Protein AF-A0A0H5Q1S8-F1 (afdb_monomer_lite)

pLDDT: mean 85.64, std 7.55, range [48.53, 96.88]

Sequence (168 aa):
MIKYKRSPRLIKRVPTEAISIKNPPEKKEISKTSLAQIIITPLIMLSITVAVSIMMKRGIYVLMSIVSTVVSVIGSVSKFIHDKKETREQNREREELYDQYLLDMRKRISAAKSTEEEAYDYNYPTVEKIESMIKNRSSRIYERSAGDDDFLTFSVGYRREPVRITIA

Radius of gyration: 36.47 Å; chains: 1; bounding box: 75×27×101 Å

Foldseek 3Di:
DPDFDADADDAQDQDAAAQEDDDQDDQDDQDPVLVVCLVVLLVVLVVVLVVCVVPPVDVVSNVVSVVVSVVSNVVSVVVVVVSVVVSVVVRVVSVVVSVVVVVVSVVVVVVSQVSNVVSCCVVAPDPVVLVVCVVVVPSCNPNDDPPDPCVVPHDPDDDDDPRSHHYD

Secondary structure (DSSP, 8-state):
-----PPPPP-PPPP---BPPPPPPPPPPPPHHHHHHHHHHHHHHHHHHHHHHHH---HHHHHHHHHHHHHHHHHHHHHHHHHHHHHHHHHHHHHHHHHHHHHHHHHHHHHHHHHHHHHHHHHS--HHHHHHHHHTT-TTTT---TTSTTTT-----------SPPB-

Structure (mmCIF, N/CA/C/O backbone):
data_AF-A0A0H5Q1S8-F1
#
_entry.id   AF-A0A0H5Q1S8-F1
#
loop_
_atom_site.group_PDB
_atom_site.id
_atom_site.type_symbol
_atom_site.label_atom_id
_atom_site.label_alt_id
_atom_site.label_comp_id
_atom_site.label_asym_id
_atom_site.label_entity_id
_atom_site.label_seq_id
_atom_site.pdbx_PDB_ins_code
_atom_site.Cartn_x
_atom_site.Cartn_y
_atom_site.Cartn_z
_atom_site.occupancy
_atom_site.B_iso_or_equiv
_atom_site.auth_seq_id
_atom_site.auth_comp_id
_atom_site.auth_asym_id
_atom_site.auth_atom_id
_atom_site.pdbx_PDB_model_num
ATOM 1 N N . MET A 1 1 ? 40.509 -2.553 -42.218 1.00 48.53 1 MET A N 1
ATOM 2 C CA . MET A 1 1 ? 39.584 -3.523 -41.589 1.00 48.53 1 MET A CA 1
ATOM 3 C C . MET A 1 1 ? 39.216 -2.995 -40.206 1.00 48.53 1 MET A C 1
ATOM 5 O O . MET A 1 1 ? 40.095 -2.893 -39.360 1.00 48.53 1 MET A O 1
ATOM 9 N N . ILE A 1 2 ? 37.975 -2.545 -39.996 1.00 59.19 2 ILE A N 1
ATOM 10 C CA . ILE A 1 2 ? 37.535 -2.039 -38.684 1.00 59.19 2 ILE A CA 1
ATOM 11 C C . ILE A 1 2 ? 37.422 -3.246 -37.744 1.00 59.19 2 ILE A C 1
ATOM 13 O O . ILE A 1 2 ? 36.597 -4.129 -37.960 1.00 59.19 2 ILE A O 1
ATOM 17 N N . LYS A 1 3 ? 38.296 -3.323 -36.737 1.00 72.88 3 LYS A N 1
ATOM 18 C CA . LYS A 1 3 ? 38.343 -4.426 -35.768 1.00 72.88 3 LYS A CA 1
ATOM 19 C C . LYS A 1 3 ? 37.300 -4.149 -34.676 1.00 72.88 3 LYS A C 1
ATOM 21 O O . LYS A 1 3 ? 37.563 -3.383 -33.755 1.00 72.88 3 LYS A O 1
ATOM 26 N N . TYR A 1 4 ? 36.097 -4.706 -34.815 1.00 74.44 4 TYR A N 1
ATOM 27 C CA . TYR A 1 4 ? 35.021 -4.546 -33.829 1.00 74.44 4 TYR A CA 1
ATOM 28 C C . TYR A 1 4 ? 35.139 -5.615 -32.738 1.00 74.44 4 TYR A C 1
ATOM 30 O O . TYR A 1 4 ? 35.145 -6.811 -33.032 1.00 74.44 4 TYR A O 1
ATOM 38 N N . LYS A 1 5 ? 35.246 -5.195 -31.474 1.00 76.12 5 LYS A N 1
ATOM 39 C CA . LYS A 1 5 ? 35.283 -6.095 -30.315 1.00 76.12 5 LYS A CA 1
ATOM 40 C C . LYS A 1 5 ? 33.946 -6.008 -29.589 1.00 76.12 5 LYS A C 1
ATOM 42 O O . LYS A 1 5 ? 33.597 -4.949 -29.075 1.00 76.12 5 LYS A O 1
ATOM 47 N N . ARG A 1 6 ? 33.214 -7.123 -29.547 1.00 74.12 6 ARG A N 1
ATOM 48 C CA . ARG A 1 6 ? 31.947 -7.221 -28.814 1.00 74.12 6 ARG A CA 1
ATOM 49 C C . ARG A 1 6 ? 32.218 -7.227 -27.310 1.00 74.12 6 ARG A C 1
ATOM 51 O O . ARG A 1 6 ? 33.085 -7.970 -26.847 1.00 74.12 6 ARG A O 1
ATOM 58 N N . SER A 1 7 ? 31.493 -6.401 -26.564 1.00 76.38 7 SER A N 1
ATOM 59 C CA . SER A 1 7 ? 31.422 -6.505 -25.105 1.00 76.38 7 SER A CA 1
ATOM 60 C C . SER A 1 7 ? 30.396 -7.573 -24.708 1.00 76.38 7 SER A C 1
ATOM 62 O O . SER A 1 7 ? 29.457 -7.804 -25.472 1.00 76.38 7 SER A O 1
ATOM 64 N N . PRO A 1 8 ? 30.531 -8.210 -23.530 1.00 82.94 8 PRO A N 1
ATOM 65 C CA . PRO A 1 8 ? 29.465 -9.033 -22.969 1.00 82.94 8 PRO A CA 1
ATOM 66 C C . PRO A 1 8 ? 28.140 -8.265 -22.938 1.00 82.94 8 PRO A C 1
ATOM 68 O O . PRO A 1 8 ? 28.118 -7.068 -22.638 1.00 82.94 8 PRO A O 1
ATOM 71 N N . ARG A 1 9 ? 27.049 -8.949 -23.281 1.00 83.25 9 ARG A N 1
ATOM 72 C CA . ARG A 1 9 ? 25.719 -8.346 -23.370 1.00 83.25 9 ARG A CA 1
ATOM 73 C C . ARG A 1 9 ? 25.121 -8.166 -21.974 1.00 83.25 9 ARG A C 1
ATOM 75 O O . ARG A 1 9 ? 25.124 -9.097 -21.174 1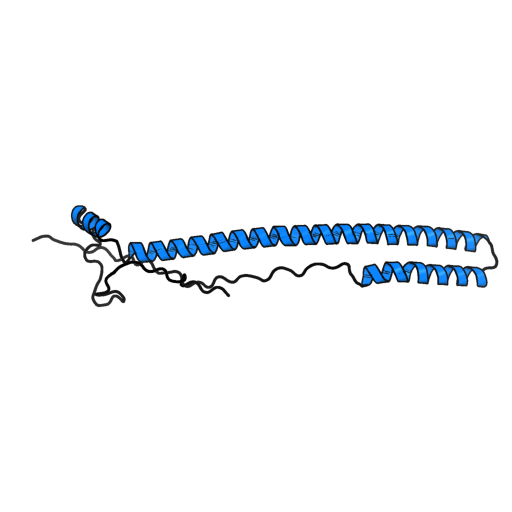.00 83.25 9 ARG A O 1
ATOM 82 N N . LEU A 1 10 ? 24.559 -6.987 -21.716 1.00 86.75 10 LEU A N 1
ATOM 83 C CA . LEU A 1 10 ? 23.685 -6.738 -20.572 1.00 86.75 10 LEU A CA 1
ATOM 84 C C . LEU A 1 10 ? 22.235 -6.797 -21.058 1.00 86.75 10 LEU A C 1
ATOM 86 O O . LEU A 1 10 ? 21.881 -6.098 -22.000 1.00 86.75 10 LEU A O 1
ATOM 90 N N . ILE A 1 11 ? 21.400 -7.622 -20.429 1.00 85.12 11 ILE A N 1
ATOM 91 C CA . ILE A 1 11 ? 19.964 -7.701 -20.730 1.00 85.12 11 ILE A CA 1
ATOM 92 C C . ILE A 1 11 ? 19.208 -7.224 -19.500 1.00 85.12 11 ILE A C 1
ATOM 94 O O . ILE A 1 11 ? 19.317 -7.834 -18.434 1.00 85.12 11 ILE A O 1
ATOM 98 N N . LYS A 1 12 ? 18.426 -6.150 -19.644 1.00 87.62 12 LYS A N 1
ATOM 99 C CA . LYS A 1 12 ? 17.503 -5.727 -18.587 1.00 87.62 12 LYS A CA 1
ATOM 100 C C . LYS A 1 12 ? 16.228 -6.552 -18.693 1.00 87.62 12 LYS A C 1
ATOM 102 O O . LYS A 1 12 ? 15.554 -6.521 -19.718 1.00 87.62 12 LYS A O 1
ATOM 107 N N 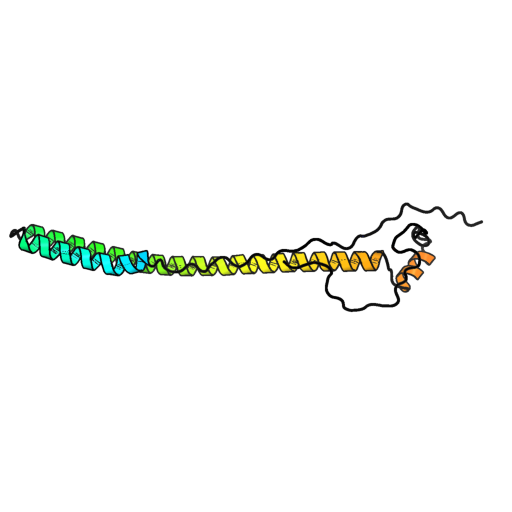. ARG A 1 13 ? 15.919 -7.326 -17.654 1.00 86.38 13 ARG A N 1
ATOM 108 C CA . ARG A 1 13 ? 14.703 -8.146 -17.606 1.00 86.38 13 ARG A CA 1
ATOM 109 C C . ARG A 1 13 ? 13.548 -7.332 -17.039 1.00 86.38 13 ARG A C 1
ATOM 111 O O . ARG A 1 13 ? 13.740 -6.560 -16.104 1.00 86.38 13 ARG A O 1
ATOM 118 N N . VAL A 1 14 ? 12.361 -7.533 -17.603 1.00 86.38 14 VAL A N 1
ATOM 119 C CA . VAL A 1 14 ? 11.126 -6.955 -17.068 1.00 86.38 14 VAL A CA 1
ATOM 120 C C . VAL A 1 14 ? 10.799 -7.650 -15.741 1.00 86.38 14 VAL A C 1
ATOM 122 O O . VAL A 1 14 ? 10.814 -8.884 -15.701 1.00 86.38 14 VAL A O 1
ATOM 125 N N . PRO A 1 15 ? 10.526 -6.903 -14.658 1.00 81.50 15 PRO A N 1
ATOM 126 C CA . PRO A 1 15 ? 10.132 -7.498 -13.387 1.00 81.50 15 PRO A CA 1
ATOM 127 C C . PRO A 1 15 ? 8.778 -8.214 -13.518 1.00 81.50 15 PRO A C 1
ATOM 129 O O . PRO A 1 15 ? 7.804 -7.638 -13.993 1.00 81.50 15 PRO A O 1
ATOM 132 N N . THR A 1 16 ? 8.714 -9.471 -13.076 1.00 80.00 16 THR A N 1
ATOM 133 C CA . THR A 1 16 ? 7.497 -10.314 -13.072 1.00 80.00 16 THR A CA 1
ATOM 134 C C . THR A 1 16 ? 6.956 -10.577 -11.666 1.00 80.00 16 THR 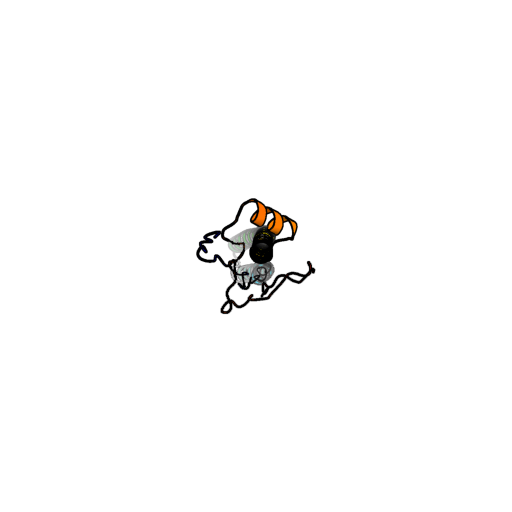A C 1
ATOM 136 O O . THR A 1 16 ? 6.128 -11.464 -11.474 1.00 80.00 16 THR A O 1
ATOM 139 N N . GLU A 1 17 ? 7.446 -9.853 -10.662 1.00 78.88 17 GLU A N 1
ATOM 140 C CA . GLU A 1 17 ? 7.014 -10.034 -9.276 1.00 78.88 17 GLU A CA 1
ATOM 141 C C . GLU A 1 17 ? 5.537 -9.667 -9.105 1.00 78.88 17 GLU A C 1
ATOM 143 O O . GLU A 1 17 ? 5.079 -8.637 -9.598 1.00 78.88 17 GLU A O 1
ATOM 148 N N . ALA A 1 18 ? 4.792 -10.508 -8.386 1.00 84.62 18 ALA A N 1
ATOM 149 C CA . ALA A 1 18 ? 3.415 -10.214 -8.017 1.00 84.62 18 ALA A CA 1
ATOM 150 C C . ALA A 1 18 ? 3.390 -9.268 -6.810 1.00 84.62 18 ALA A C 1
ATOM 152 O O . ALA A 1 18 ? 4.036 -9.515 -5.788 1.00 84.62 18 ALA A O 1
ATOM 153 N N . ILE A 1 19 ? 2.622 -8.187 -6.916 1.00 85.56 19 ILE A N 1
ATOM 154 C CA . ILE A 1 19 ? 2.436 -7.221 -5.837 1.00 85.56 19 ILE A CA 1
ATOM 155 C C . ILE A 1 19 ? 1.094 -7.523 -5.173 1.00 85.56 19 ILE A C 1
ATOM 157 O O . ILE A 1 19 ? 0.046 -7.230 -5.743 1.00 85.56 19 ILE A O 1
ATOM 161 N N . SER A 1 20 ? 1.124 -8.099 -3.967 1.00 88.25 20 SER A N 1
ATOM 162 C CA . SER A 1 20 ? -0.109 -8.391 -3.234 1.00 88.25 20 SER A CA 1
ATOM 163 C C . SER A 1 20 ? -0.565 -7.224 -2.360 1.00 88.25 20 SER A C 1
ATOM 165 O O . SER A 1 20 ? 0.235 -6.653 -1.606 1.00 88.25 20 SER A O 1
ATOM 167 N N . ILE A 1 21 ? -1.850 -6.878 -2.462 1.00 91.12 21 ILE A N 1
ATOM 168 C CA . ILE A 1 21 ? -2.481 -5.821 -1.666 1.00 91.12 21 ILE A CA 1
ATOM 169 C C . ILE A 1 21 ? -3.278 -6.472 -0.542 1.00 91.12 21 ILE A C 1
ATOM 171 O O . ILE A 1 21 ? -4.247 -7.191 -0.762 1.00 91.12 21 ILE A O 1
ATOM 175 N N . LYS A 1 22 ? -2.878 -6.193 0.698 1.00 90.12 22 LYS A N 1
ATOM 176 C CA . LYS A 1 22 ? -3.584 -6.702 1.870 1.00 90.12 22 LYS A CA 1
ATOM 177 C C . LYS A 1 22 ? -4.910 -5.970 2.046 1.00 90.12 22 LYS A C 1
ATOM 179 O O . LYS A 1 22 ? -4.990 -4.747 1.895 1.00 90.12 22 LYS A O 1
ATOM 184 N N . ASN A 1 23 ? -5.927 -6.728 2.443 1.00 89.62 23 ASN A N 1
ATOM 185 C CA . ASN A 1 23 ? -7.195 -6.162 2.876 1.00 89.62 23 ASN A CA 1
ATOM 186 C C . ASN A 1 23 ? -6.994 -5.256 4.099 1.00 89.62 23 ASN A C 1
ATOM 188 O O . ASN A 1 23 ? -6.099 -5.515 4.915 1.00 89.62 23 ASN A O 1
ATOM 192 N N . PRO A 1 24 ? -7.813 -4.200 4.234 1.00 89.19 24 PRO A N 1
ATOM 193 C CA . PRO A 1 24 ? -7.764 -3.349 5.407 1.00 89.19 24 PRO A CA 1
ATOM 194 C C . PRO A 1 24 ? -8.080 -4.161 6.670 1.00 89.19 24 PRO A C 1
ATOM 196 O O . PRO A 1 24 ? -8.847 -5.127 6.604 1.00 89.19 24 PRO A O 1
ATOM 199 N N . PRO A 1 25 ? -7.531 -3.768 7.832 1.00 87.12 25 PRO A N 1
ATOM 200 C CA . PRO A 1 25 ? -7.918 -4.375 9.096 1.00 87.12 25 PRO A CA 1
ATOM 201 C C . PRO A 1 25 ? -9.413 -4.153 9.344 1.00 87.12 25 PRO A C 1
ATOM 203 O O . PRO A 1 25 ? -9.972 -3.124 8.946 1.00 87.12 25 PRO A O 1
ATOM 206 N N . GLU A 1 26 ? -10.055 -5.090 10.037 1.00 88.31 26 GLU A N 1
ATOM 207 C CA . GLU A 1 26 ? -11.464 -4.951 10.395 1.00 88.31 26 GLU A CA 1
ATOM 208 C C . GLU A 1 26 ? -11.699 -3.719 11.276 1.00 88.31 26 GLU A C 1
ATOM 210 O O . GLU A 1 26 ? -10.878 -3.339 12.118 1.00 88.31 26 GLU A O 1
ATOM 215 N N . LYS A 1 27 ? -12.853 -3.079 11.077 1.00 88.12 27 LYS A N 1
ATOM 216 C CA . LYS A 1 27 ? -13.266 -1.948 11.899 1.00 88.12 27 LYS A CA 1
ATOM 217 C C . LYS A 1 27 ? -13.557 -2.439 13.309 1.00 88.12 27 LYS A C 1
ATOM 219 O O . LYS A 1 27 ? -14.356 -3.351 13.501 1.00 88.12 27 LYS A O 1
ATOM 224 N N . LYS A 1 28 ? -12.949 -1.797 14.304 1.00 85.38 28 LYS A N 1
ATOM 225 C CA . LYS A 1 28 ? -13.236 -2.122 15.695 1.00 85.38 28 LYS A CA 1
ATOM 226 C C . LYS A 1 28 ? -14.607 -1.563 16.045 1.00 85.38 28 LYS A C 1
ATOM 228 O O . LYS A 1 28 ? -14.856 -0.365 15.891 1.00 85.38 28 LYS A O 1
ATOM 233 N N . GLU A 1 29 ? -15.487 -2.431 16.515 1.00 84.50 29 GLU A N 1
ATOM 234 C CA . GLU A 1 29 ? -16.775 -2.035 17.066 1.00 84.50 29 GLU A CA 1
ATOM 235 C C . GLU A 1 29 ? -16.734 -2.071 18.590 1.00 84.50 29 GLU A C 1
ATOM 237 O O . GLU A 1 29 ? -15.950 -2.805 19.200 1.00 84.50 29 GLU A O 1
ATOM 242 N N . ILE A 1 30 ? -17.594 -1.268 19.216 1.00 77.75 30 ILE A N 1
ATOM 243 C CA . ILE A 1 30 ? -17.776 -1.325 20.665 1.00 77.75 30 ILE A CA 1
ATOM 244 C C . ILE A 1 30 ? -18.250 -2.737 21.002 1.00 77.75 30 ILE A C 1
ATOM 246 O O . ILE A 1 30 ? -19.219 -3.231 20.422 1.00 77.75 30 ILE A O 1
ATOM 250 N N . SER A 1 31 ? -17.557 -3.396 21.932 1.00 76.75 31 SER A N 1
ATOM 251 C CA . SER A 1 31 ? -17.869 -4.785 22.249 1.00 76.75 31 SER A CA 1
ATOM 252 C C . SER A 1 31 ? -19.319 -4.913 22.731 1.00 76.75 31 SER A C 1
ATOM 254 O O . SER A 1 31 ? -19.791 -4.148 23.580 1.00 76.75 31 SER A O 1
ATOM 256 N N . LYS A 1 32 ? -20.028 -5.926 22.216 1.00 70.75 32 LYS A N 1
ATOM 257 C CA . LYS A 1 32 ? -21.368 -6.294 22.705 1.00 70.75 32 LYS A CA 1
ATOM 258 C C . LYS A 1 32 ? -21.344 -6.559 24.215 1.00 70.75 32 LYS A C 1
ATOM 260 O O . LYS A 1 32 ? -22.318 -6.272 24.899 1.00 70.75 32 LYS A O 1
ATOM 265 N N . THR A 1 33 ? -20.206 -7.019 24.734 1.00 67.62 33 THR A N 1
ATOM 266 C CA . THR A 1 33 ? -19.937 -7.200 26.162 1.00 67.62 33 THR A CA 1
ATOM 267 C C . THR A 1 33 ? -19.938 -5.881 26.940 1.00 67.62 33 THR A C 1
ATOM 269 O O . THR A 1 33 ? -20.563 -5.832 27.992 1.00 67.62 33 THR A O 1
ATOM 272 N N . SER A 1 34 ? -19.322 -4.799 26.440 1.00 71.75 34 SER A N 1
ATOM 273 C CA . SER A 1 34 ? -19.387 -3.476 27.094 1.00 71.75 34 SER A CA 1
ATOM 274 C C . SER A 1 34 ? -20.808 -2.910 27.080 1.00 71.75 34 SER A C 1
ATOM 276 O O . SER A 1 34 ? -21.254 -2.367 28.087 1.00 71.75 34 SER A O 1
ATOM 278 N N . LEU A 1 35 ? -21.558 -3.092 25.986 1.00 74.25 35 LEU A N 1
ATOM 279 C CA . LEU A 1 35 ? -22.976 -2.704 25.925 1.00 74.25 35 LEU A CA 1
ATOM 280 C C . LEU A 1 35 ? -23.832 -3.502 26.916 1.00 74.25 35 LEU A C 1
ATOM 282 O O . LEU A 1 35 ? -24.630 -2.926 27.654 1.00 74.25 35 LEU A O 1
ATOM 286 N N . ALA A 1 36 ? -23.630 -4.817 26.976 1.00 73.69 36 ALA A N 1
ATOM 287 C CA . ALA A 1 36 ? -24.295 -5.678 27.940 1.00 73.69 36 ALA A CA 1
ATOM 288 C C . ALA A 1 36 ? -23.923 -5.287 29.376 1.00 73.69 36 ALA A C 1
ATOM 290 O O . ALA A 1 36 ? -24.804 -5.208 30.219 1.00 73.69 36 ALA A O 1
ATOM 291 N N . GLN A 1 37 ? -22.660 -4.954 29.658 1.00 72.75 37 GLN A N 1
ATOM 292 C CA . GLN A 1 37 ? -22.208 -4.536 30.986 1.00 72.75 37 GLN A CA 1
ATOM 293 C C . GLN A 1 37 ? -22.919 -3.264 31.469 1.00 72.75 37 GLN A C 1
ATOM 295 O O . GLN A 1 37 ? -23.267 -3.182 32.644 1.00 72.75 37 GLN A O 1
ATOM 300 N N . ILE A 1 38 ? -23.220 -2.317 30.580 1.00 77.06 38 ILE A N 1
ATOM 301 C CA . ILE A 1 38 ? -23.971 -1.095 30.919 1.00 77.06 38 ILE A CA 1
ATOM 302 C C . ILE A 1 38 ? -25.408 -1.401 31.352 1.00 77.06 38 ILE A C 1
ATOM 304 O O . ILE A 1 38 ? -25.940 -0.703 32.208 1.00 77.06 38 ILE A O 1
ATOM 308 N N . ILE A 1 39 ? -26.031 -2.441 30.793 1.00 76.88 39 ILE A N 1
ATOM 309 C CA . ILE A 1 39 ? -27.412 -2.840 31.113 1.00 76.88 39 ILE A CA 1
ATOM 310 C C . ILE A 1 39 ? -27.442 -3.815 32.300 1.00 76.88 39 ILE A C 1
ATOM 312 O O . ILE A 1 39 ? -28.265 -3.691 33.203 1.00 76.88 39 ILE A O 1
ATOM 316 N N . ILE A 1 40 ? -26.517 -4.772 32.324 1.00 78.62 40 ILE A N 1
ATOM 317 C CA . ILE A 1 40 ? -26.421 -5.828 33.334 1.00 78.62 40 ILE A CA 1
ATOM 318 C C . ILE A 1 40 ? -26.007 -5.249 34.690 1.00 78.62 40 ILE A C 1
ATOM 320 O O . ILE A 1 40 ? -26.566 -5.648 35.707 1.00 78.62 40 ILE A O 1
ATOM 324 N N . THR A 1 41 ? -25.074 -4.290 34.731 1.00 80.75 41 THR A N 1
ATOM 325 C CA . THR A 1 41 ? -24.600 -3.680 35.990 1.00 80.75 41 THR A CA 1
ATOM 326 C C . THR A 1 41 ? -25.741 -3.074 36.827 1.00 80.75 41 THR A C 1
ATOM 328 O O . THR A 1 41 ? -25.866 -3.446 37.994 1.00 80.75 41 THR A O 1
ATOM 331 N N . PRO A 1 42 ? -26.619 -2.204 36.287 1.00 79.12 42 PRO A N 1
ATOM 332 C CA . PRO A 1 42 ? -27.759 -1.681 37.041 1.00 79.12 42 PRO A CA 1
ATOM 333 C C . PRO A 1 42 ? -28.805 -2.754 37.389 1.00 79.12 42 PRO A C 1
ATOM 335 O O . PRO A 1 42 ? -29.392 -2.684 38.465 1.00 79.12 42 PRO A O 1
ATOM 338 N N . LEU A 1 43 ? -28.996 -3.781 36.553 1.00 84.56 43 LEU A N 1
ATOM 339 C CA . LEU A 1 43 ? -29.873 -4.927 36.851 1.00 84.56 43 LEU A CA 1
ATOM 340 C C . LEU A 1 43 ? -29.382 -5.750 38.054 1.00 84.56 43 LEU A C 1
ATOM 342 O O . LEU A 1 43 ? -30.162 -6.081 38.952 1.00 84.56 43 LEU A O 1
ATOM 346 N N . ILE A 1 44 ? -28.081 -6.046 38.101 1.00 83.50 44 ILE A N 1
ATOM 347 C CA . ILE A 1 44 ? -27.446 -6.748 39.222 1.00 83.50 44 ILE A CA 1
ATOM 348 C C . ILE A 1 44 ? -27.545 -5.900 40.492 1.00 83.50 44 ILE A C 1
ATOM 350 O O . ILE A 1 44 ? -27.958 -6.403 41.534 1.00 83.50 44 ILE A O 1
ATOM 354 N N . MET A 1 45 ? -27.230 -4.606 40.407 1.00 80.69 45 MET A N 1
ATOM 355 C CA . MET A 1 45 ? -27.283 -3.703 41.561 1.00 80.69 45 MET A CA 1
ATOM 356 C C . MET A 1 45 ? -28.700 -3.536 42.118 1.00 80.69 45 MET A C 1
ATOM 358 O O . MET A 1 45 ? -28.887 -3.551 43.336 1.00 80.69 45 MET A O 1
ATOM 362 N N . LEU A 1 46 ? -29.714 -3.450 41.251 1.00 82.94 46 LEU A N 1
ATOM 363 C CA . LEU A 1 46 ? -31.116 -3.417 41.667 1.00 82.94 46 LEU A CA 1
ATOM 364 C C . LEU A 1 46 ? -31.496 -4.697 42.426 1.00 82.94 46 LEU A C 1
ATOM 366 O O . LEU A 1 46 ? -32.101 -4.628 43.494 1.00 82.94 46 LEU A O 1
ATOM 370 N N . SER A 1 47 ? -31.067 -5.854 41.918 1.00 84.69 47 SER A N 1
ATOM 371 C CA . SER A 1 47 ? -31.308 -7.159 42.547 1.00 84.69 47 SER A CA 1
ATOM 372 C C . SER A 1 47 ? -30.642 -7.264 43.924 1.00 84.69 47 SER A C 1
ATOM 374 O O . SER A 1 47 ? -31.273 -7.698 44.886 1.00 84.69 47 SER A O 1
ATOM 376 N N . ILE A 1 48 ? -29.390 -6.805 44.043 1.00 81.62 48 ILE A N 1
ATOM 377 C CA . ILE A 1 48 ? -28.645 -6.763 45.312 1.00 81.62 48 ILE A CA 1
ATOM 378 C C . ILE A 1 48 ? -29.340 -5.836 46.313 1.00 81.62 48 ILE A C 1
ATOM 380 O O . ILE A 1 48 ? -29.509 -6.201 47.474 1.00 81.62 48 ILE A O 1
ATOM 384 N N . THR A 1 49 ? -29.783 -4.661 45.869 1.00 80.00 49 THR A N 1
ATOM 385 C CA . THR A 1 49 ? -30.443 -3.677 46.738 1.00 80.00 49 THR A CA 1
ATOM 386 C C . THR A 1 49 ? -31.768 -4.219 47.286 1.00 80.00 49 THR A C 1
ATOM 388 O O . THR A 1 49 ? -32.032 -4.106 48.484 1.00 80.00 49 THR A O 1
ATOM 391 N N . VAL A 1 50 ? -32.575 -4.879 46.445 1.00 83.25 50 VAL A N 1
ATOM 392 C CA . VAL A 1 50 ? -33.827 -5.535 46.866 1.00 83.25 50 VAL A CA 1
ATOM 393 C C . VAL A 1 50 ? -33.549 -6.689 47.833 1.00 83.25 50 VAL A C 1
ATOM 395 O O . VAL A 1 50 ? -34.194 -6.780 48.878 1.00 83.25 50 VAL A O 1
ATOM 398 N N . ALA A 1 51 ? -32.561 -7.539 47.539 1.00 83.38 51 ALA A N 1
ATOM 399 C CA . ALA A 1 51 ? -32.191 -8.653 48.409 1.00 83.38 51 ALA A CA 1
ATOM 400 C C . ALA A 1 51 ? -31.726 -8.172 49.795 1.00 83.38 51 ALA A C 1
ATOM 402 O O . ALA A 1 51 ? -32.211 -8.667 50.812 1.00 83.38 51 ALA A O 1
ATOM 403 N N . VAL A 1 52 ? -30.849 -7.162 49.852 1.00 81.19 52 VAL A N 1
ATOM 404 C CA . VAL A 1 52 ? -30.365 -6.566 51.111 1.00 81.19 52 VAL A CA 1
ATOM 405 C C . VAL A 1 52 ? -31.512 -5.926 51.891 1.00 81.19 52 VAL A C 1
ATOM 407 O O . VAL A 1 52 ? -31.587 -6.101 53.107 1.00 81.19 52 VAL A O 1
ATOM 410 N N . SER A 1 53 ? -32.438 -5.248 51.207 1.00 75.62 53 SER A N 1
ATOM 411 C CA . SER A 1 53 ? -33.602 -4.621 51.839 1.00 75.62 53 SER A CA 1
ATOM 412 C C . SER A 1 53 ? -34.537 -5.633 52.515 1.00 75.62 53 SER A C 1
ATOM 414 O O . SER A 1 53 ? -35.078 -5.333 53.578 1.00 75.62 53 SER A O 1
ATOM 416 N N . ILE A 1 54 ? -34.702 -6.829 51.941 1.00 80.62 54 ILE A N 1
ATOM 417 C CA . ILE A 1 54 ? -35.562 -7.886 52.498 1.00 80.62 54 ILE A CA 1
ATOM 418 C C . ILE A 1 54 ? -34.846 -8.666 53.613 1.00 80.62 54 ILE A C 1
ATOM 420 O O . ILE A 1 54 ? -35.444 -8.945 54.654 1.00 80.62 54 ILE A O 1
ATOM 424 N N . MET A 1 55 ? -33.569 -9.019 53.422 1.00 77.56 55 MET A N 1
ATOM 425 C CA . MET A 1 55 ? -32.824 -9.882 54.353 1.00 77.56 55 MET A CA 1
ATOM 426 C C . MET A 1 55 ? -32.344 -9.140 55.606 1.00 77.56 55 MET A C 1
ATOM 428 O O . MET A 1 55 ? -32.330 -9.704 56.700 1.00 77.56 55 MET A O 1
ATOM 432 N N . MET A 1 56 ? -31.938 -7.875 55.465 1.00 69.38 56 MET A N 1
ATOM 433 C CA . MET A 1 56 ? -31.350 -7.085 56.544 1.00 69.38 56 MET A CA 1
ATOM 434 C C . MET A 1 56 ? -32.266 -5.913 56.913 1.00 69.38 56 MET A C 1
ATOM 436 O O . MET A 1 56 ? -32.183 -4.832 56.343 1.00 69.38 56 MET A O 1
ATOM 440 N N . LYS A 1 57 ? -33.075 -6.072 57.971 1.00 65.81 57 LYS A N 1
ATOM 441 C CA . LYS A 1 57 ? -33.926 -5.003 58.552 1.00 65.81 57 LYS A CA 1
ATOM 442 C C . LYS A 1 57 ? -33.143 -3.858 59.236 1.00 65.81 57 LYS A C 1
ATOM 444 O O . LYS A 1 57 ? -33.715 -3.073 59.987 1.00 65.81 57 LYS A O 1
ATOM 449 N N . ARG A 1 58 ? -31.822 -3.774 59.040 1.00 69.31 58 ARG A N 1
ATOM 450 C CA . ARG A 1 58 ? -30.933 -2.768 59.646 1.00 69.31 58 ARG A CA 1
ATOM 451 C C . ARG A 1 58 ? -30.617 -1.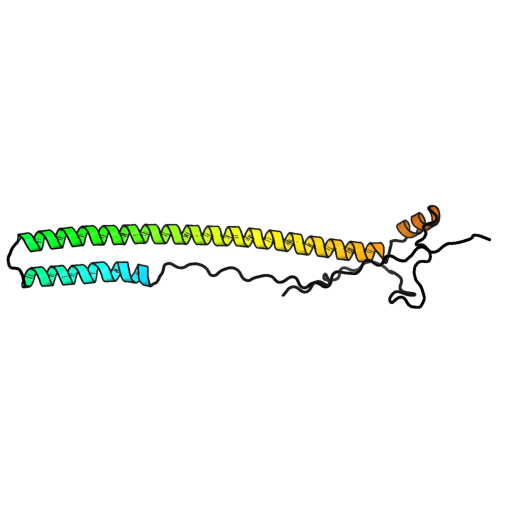676 58.621 1.00 69.31 58 ARG A C 1
ATOM 453 O O . ARG A 1 58 ? -29.927 -1.937 57.640 1.00 69.31 58 ARG A O 1
ATOM 460 N N . GLY A 1 59 ? -31.052 -0.443 58.891 1.00 72.44 59 GLY A N 1
ATOM 461 C CA . GLY A 1 59 ? -30.963 0.685 57.946 1.00 72.44 59 GLY A CA 1
ATOM 462 C C . GLY A 1 59 ? -29.552 1.044 57.453 1.00 72.44 59 GLY A C 1
ATOM 463 O O . GLY A 1 59 ? -29.402 1.536 56.339 1.00 72.44 59 GLY A O 1
ATOM 464 N N . ILE A 1 60 ? -28.504 0.739 58.228 1.00 77.88 60 ILE A N 1
ATOM 465 C CA . ILE A 1 60 ? -27.106 1.016 57.846 1.00 77.88 60 ILE A CA 1
ATOM 466 C C . ILE A 1 60 ? -26.666 0.197 56.617 1.00 77.88 60 ILE A C 1
ATOM 468 O O . ILE A 1 60 ? -25.954 0.714 55.759 1.00 77.88 60 ILE A O 1
ATOM 472 N N . TYR A 1 61 ? -27.112 -1.057 56.488 1.00 79.81 61 TYR A N 1
ATOM 473 C CA . TYR A 1 61 ? -26.734 -1.906 55.349 1.00 79.81 61 TYR A CA 1
ATOM 474 C C . TYR A 1 61 ? -27.426 -1.470 54.054 1.00 79.81 61 TYR A C 1
ATOM 476 O O . TYR A 1 61 ? -26.822 -1.518 52.984 1.00 79.81 61 TYR A O 1
ATOM 484 N N . VAL A 1 62 ? -28.656 -0.962 54.162 1.00 80.50 62 VAL A N 1
ATOM 485 C CA . VAL A 1 62 ? -29.381 -0.369 53.031 1.00 80.50 62 VAL A CA 1
ATOM 486 C C . VAL A 1 62 ? -28.637 0.871 52.519 1.00 80.50 62 VAL A C 1
ATOM 488 O O . VAL A 1 62 ? -28.372 0.972 51.323 1.00 80.50 62 VAL A O 1
ATOM 491 N N . LEU A 1 63 ? -28.184 1.757 53.413 1.00 81.56 63 LEU A N 1
ATOM 492 C CA . LEU A 1 63 ? -27.367 2.925 53.049 1.00 81.56 63 LEU A CA 1
ATOM 493 C C . LEU A 1 63 ? -26.071 2.544 52.311 1.00 81.56 63 LEU A C 1
ATOM 495 O O . LEU A 1 63 ? -25.772 3.117 51.266 1.00 81.56 63 LEU A O 1
ATOM 499 N N . MET A 1 64 ? -25.335 1.541 52.800 1.00 82.44 64 MET A N 1
ATOM 500 C CA . MET A 1 64 ? -24.115 1.044 52.143 1.00 82.44 64 MET A CA 1
ATOM 501 C C . MET A 1 64 ? -24.385 0.488 50.735 1.00 82.44 64 MET A C 1
ATOM 503 O O . MET A 1 64 ? -23.627 0.764 49.803 1.00 82.44 64 MET A O 1
ATOM 507 N N . SER A 1 65 ? -25.485 -0.253 50.555 1.00 79.31 65 SER A N 1
ATOM 508 C CA . SER A 1 65 ? -25.865 -0.803 49.245 1.00 79.31 65 SER A CA 1
ATOM 509 C C . SER A 1 65 ? -26.218 0.284 48.220 1.00 79.31 65 SER A C 1
ATOM 511 O O . SER A 1 65 ? -25.831 0.184 47.053 1.00 79.31 65 SER A O 1
ATOM 513 N N . ILE A 1 66 ? -26.854 1.376 48.663 1.00 81.88 66 ILE A N 1
ATOM 514 C CA . ILE A 1 66 ? -27.159 2.535 47.815 1.00 81.88 66 ILE A CA 1
ATOM 515 C C . ILE A 1 66 ? -25.862 3.215 47.360 1.00 81.88 66 ILE A C 1
ATOM 517 O O . ILE A 1 66 ? -25.688 3.470 46.169 1.00 81.88 66 ILE A O 1
ATOM 521 N N . VAL A 1 67 ? -24.919 3.451 48.278 1.00 86.69 67 VAL A N 1
ATOM 522 C CA . VAL A 1 67 ? -23.627 4.082 47.950 1.00 86.69 67 VAL A CA 1
ATOM 523 C C . VAL A 1 67 ? -22.832 3.240 46.944 1.00 86.69 67 VAL A C 1
ATOM 525 O O . VAL A 1 67 ? -22.335 3.772 45.952 1.00 86.69 67 VAL A O 1
ATOM 528 N N . SER A 1 68 ? -22.759 1.921 47.147 1.00 81.81 68 SER A N 1
ATOM 529 C CA . SER A 1 68 ? -22.075 1.000 46.225 1.00 81.81 68 SER A CA 1
ATOM 530 C C . SER A 1 68 ? -22.703 0.991 44.825 1.00 81.81 68 SER A C 1
ATOM 532 O O . SER A 1 68 ? -21.991 1.004 43.813 1.00 81.81 68 SER A O 1
ATOM 534 N N . THR A 1 69 ? -24.036 1.045 44.760 1.00 82.75 69 THR A N 1
ATOM 535 C CA . THR A 1 69 ? -24.782 1.107 43.499 1.00 82.75 69 THR A CA 1
ATOM 536 C C . THR A 1 69 ? -24.460 2.382 42.724 1.00 82.75 69 THR A C 1
ATOM 538 O O . THR A 1 69 ? -24.153 2.315 41.534 1.00 82.75 69 THR A O 1
ATOM 541 N N . VAL A 1 70 ? -24.452 3.539 43.396 1.00 85.19 70 VAL A N 1
ATOM 542 C CA . VAL A 1 70 ? -24.145 4.834 42.766 1.00 85.19 70 VAL A CA 1
ATOM 543 C C . VAL A 1 70 ? -22.736 4.842 42.169 1.00 85.19 70 VAL A C 1
ATOM 545 O O . VAL A 1 70 ? -22.567 5.208 41.006 1.00 85.19 70 VAL A O 1
ATOM 548 N N . VAL A 1 71 ? -21.730 4.376 42.917 1.00 86.94 71 VAL A N 1
ATOM 549 C CA . VAL A 1 71 ? -20.339 4.308 42.432 1.00 86.94 71 VAL A CA 1
ATOM 550 C C . VAL A 1 71 ? -20.224 3.399 41.206 1.00 86.94 71 VAL A C 1
ATOM 552 O O . VAL A 1 71 ? -19.569 3.754 40.225 1.00 86.94 71 VAL A O 1
ATOM 555 N N . SER A 1 72 ? -20.904 2.252 41.225 1.00 83.50 72 SER A N 1
ATOM 556 C CA . SER A 1 72 ? -20.863 1.281 40.128 1.00 83.50 72 SER A CA 1
ATOM 557 C C . SER A 1 72 ? -21.502 1.817 38.845 1.00 83.50 72 SER A C 1
ATOM 559 O O . SER A 1 72 ? -20.951 1.630 37.758 1.00 83.50 72 SER A O 1
ATOM 561 N N . VAL A 1 73 ? -22.628 2.531 38.954 1.00 83.94 73 VAL A N 1
ATOM 562 C CA . VAL A 1 73 ? -23.286 3.171 37.802 1.00 83.94 73 VAL A CA 1
ATOM 563 C C . VAL A 1 73 ? -22.379 4.239 37.188 1.00 83.94 73 VAL A C 1
ATOM 565 O O . VAL A 1 73 ? -22.177 4.242 35.973 1.00 83.94 73 VAL A O 1
ATOM 568 N N . ILE A 1 74 ? -21.773 5.098 38.013 1.00 87.00 74 ILE A N 1
ATOM 569 C CA . ILE A 1 74 ? -20.852 6.145 37.543 1.00 87.00 74 ILE A CA 1
ATOM 570 C C . ILE A 1 74 ? -19.641 5.525 36.833 1.00 87.00 74 ILE A C 1
ATOM 572 O O . ILE A 1 74 ? -19.283 5.954 35.734 1.00 87.00 74 ILE A O 1
ATOM 576 N N . GLY A 1 75 ? -19.043 4.481 37.416 1.00 85.81 75 GLY A N 1
ATOM 577 C CA . GLY A 1 75 ? -17.932 3.752 36.804 1.00 85.81 75 GLY A CA 1
ATOM 578 C C . GLY A 1 75 ? -18.306 3.141 35.451 1.00 85.81 75 GLY A C 1
ATOM 579 O O . GLY A 1 75 ? -17.551 3.267 34.488 1.00 85.81 75 GLY A O 1
ATOM 580 N N . SER A 1 76 ? -19.500 2.550 35.343 1.00 83.88 76 SER A N 1
ATOM 581 C CA . SER A 1 76 ? -19.988 1.953 34.095 1.00 83.88 76 SER A CA 1
ATOM 582 C C . SER A 1 76 ? -20.205 2.989 32.989 1.00 83.88 76 SER A C 1
ATOM 584 O O . SER A 1 76 ? -19.856 2.737 31.835 1.00 83.88 76 SER A O 1
ATOM 586 N N . VAL A 1 77 ? -20.765 4.156 33.317 1.00 84.69 77 VAL A N 1
ATOM 587 C CA . VAL A 1 77 ? -20.971 5.241 32.342 1.00 84.69 77 VAL A CA 1
ATOM 588 C C . VAL A 1 77 ? -19.632 5.833 31.903 1.00 84.69 77 VAL A C 1
ATOM 590 O O . VAL A 1 77 ? -19.412 6.031 30.708 1.00 84.69 77 VAL A O 1
ATOM 593 N N . SER A 1 78 ? -18.715 6.061 32.847 1.00 85.56 78 SER A N 1
ATOM 594 C CA . SER A 1 78 ? -17.365 6.549 32.544 1.00 85.56 78 SER A CA 1
ATOM 595 C C . SER A 1 78 ? -16.621 5.590 31.610 1.00 85.56 78 SER A C 1
ATOM 597 O O . SER A 1 78 ? -16.095 6.012 30.577 1.00 85.56 78 SER A O 1
ATOM 599 N N . LYS A 1 79 ? -16.676 4.281 31.903 1.00 84.94 79 LYS A N 1
ATOM 600 C CA . LYS A 1 79 ? -16.100 3.235 31.052 1.00 84.94 79 LYS A CA 1
ATOM 601 C C . LYS A 1 79 ? -16.688 3.267 29.641 1.00 84.94 79 LYS A C 1
ATOM 603 O O . LYS A 1 79 ? -15.939 3.232 28.677 1.00 84.94 79 LYS A O 1
ATOM 608 N N . PHE A 1 80 ? -18.004 3.412 29.495 1.00 85.00 80 PHE A N 1
ATOM 609 C CA . PHE A 1 80 ? -18.628 3.485 28.171 1.00 85.00 80 PHE A CA 1
ATOM 610 C C . PHE A 1 80 ? -18.144 4.677 27.338 1.00 85.00 80 PHE A C 1
ATOM 612 O O . PHE A 1 80 ? -17.870 4.537 26.145 1.00 85.00 80 PHE A O 1
ATOM 619 N N . ILE A 1 81 ? -18.040 5.856 27.956 1.00 87.19 81 ILE A N 1
ATOM 620 C CA . ILE A 1 81 ? -17.546 7.057 27.273 1.00 87.19 81 ILE A CA 1
ATOM 621 C C . ILE A 1 81 ? -16.087 6.855 26.850 1.00 87.19 81 ILE A C 1
ATOM 623 O O . ILE A 1 81 ? -15.722 7.219 25.729 1.00 87.19 81 ILE A O 1
ATOM 627 N N . HIS A 1 82 ? -15.275 6.248 27.720 1.00 88.19 82 HIS A N 1
ATOM 628 C CA . HIS A 1 82 ? -13.888 5.910 27.421 1.00 88.19 82 HIS A CA 1
ATOM 629 C C . HIS A 1 82 ? -13.784 4.914 26.259 1.00 88.19 82 HIS A C 1
ATOM 631 O O . HIS A 1 82 ? -13.168 5.247 25.250 1.00 88.19 82 HIS A O 1
ATOM 637 N N . ASP A 1 83 ? -14.474 3.773 26.338 1.00 87.94 83 ASP A N 1
ATOM 638 C CA . ASP A 1 83 ? -14.497 2.732 25.302 1.00 87.94 83 ASP A CA 1
ATOM 639 C C . ASP A 1 83 ? -14.938 3.307 23.945 1.00 87.94 83 ASP A C 1
ATOM 641 O O . ASP A 1 83 ? -14.365 2.993 22.898 1.00 87.94 83 ASP A O 1
ATOM 645 N N . LYS A 1 84 ? -15.945 4.193 23.940 1.00 88.25 84 LYS A N 1
ATOM 646 C CA . LYS A 1 84 ? -16.428 4.860 22.722 1.00 88.25 84 LYS A CA 1
ATOM 647 C C . LYS A 1 84 ? -15.372 5.789 22.124 1.00 88.25 84 LYS A C 1
ATOM 649 O O . LYS A 1 84 ? -15.216 5.824 20.901 1.00 88.25 84 LYS A O 1
ATOM 654 N N . LYS A 1 85 ? -14.665 6.555 22.960 1.00 90.62 85 LYS A N 1
ATOM 655 C CA . LYS A 1 85 ? -13.584 7.444 22.514 1.00 90.62 85 LYS A CA 1
ATOM 656 C C . LYS A 1 85 ? -12.396 6.638 21.987 1.00 90.62 85 LYS A C 1
ATOM 658 O O . LYS A 1 85 ? -11.909 6.941 20.904 1.00 90.62 85 LYS A O 1
ATOM 663 N N . GLU A 1 86 ? -11.982 5.604 22.711 1.00 91.31 86 GLU A N 1
ATOM 664 C CA . GLU A 1 86 ? -10.876 4.722 22.336 1.00 91.31 86 GLU A CA 1
ATOM 665 C C . GLU A 1 86 ? -11.158 4.005 21.010 1.00 91.31 86 GLU A C 1
ATOM 667 O O . GLU A 1 86 ? -10.331 4.027 20.105 1.00 91.31 86 GLU A O 1
ATOM 672 N N . THR A 1 87 ? -12.369 3.463 20.839 1.00 91.06 87 THR A N 1
ATOM 673 C CA . THR A 1 87 ? -12.785 2.805 19.589 1.00 91.06 87 THR A CA 1
ATOM 674 C C . THR A 1 87 ? -12.765 3.772 18.403 1.00 91.06 87 THR A C 1
ATOM 676 O O . THR A 1 87 ? -12.398 3.394 17.290 1.00 91.06 87 THR A O 1
ATOM 679 N N . ARG A 1 88 ? -13.161 5.036 18.611 1.00 91.88 88 ARG A N 1
ATOM 680 C CA . ARG A 1 88 ? -13.087 6.065 17.564 1.00 91.88 88 ARG A CA 1
ATOM 681 C C . ARG A 1 88 ? -11.638 6.360 17.182 1.00 91.88 88 ARG A C 1
ATOM 683 O O . ARG A 1 88 ? -11.350 6.447 15.993 1.00 91.88 88 ARG A O 1
ATOM 690 N N . GLU A 1 89 ? -10.761 6.495 18.169 1.00 94.12 89 GLU A N 1
ATOM 691 C CA . GLU A 1 89 ? -9.350 6.800 17.942 1.00 94.12 89 GLU A CA 1
ATOM 692 C C . GLU A 1 89 ? -8.628 5.655 17.230 1.00 94.12 89 GLU A C 1
ATOM 694 O O . GLU A 1 89 ? -7.993 5.876 16.207 1.00 94.12 89 GLU A O 1
ATOM 699 N N . GLN A 1 90 ? -8.831 4.416 17.678 1.00 92.81 90 GLN A N 1
ATOM 700 C CA . GLN A 1 90 ? -8.256 3.230 17.038 1.00 92.81 90 GLN A CA 1
ATOM 701 C C . GLN A 1 90 ? -8.735 3.059 15.594 1.00 92.81 90 GLN A C 1
ATOM 703 O O . GLN A 1 90 ? -7.974 2.635 14.732 1.00 92.81 90 GLN A O 1
ATOM 708 N N . ASN A 1 91 ? -9.991 3.405 15.298 1.00 94.06 91 ASN A N 1
ATOM 709 C CA . ASN A 1 91 ? -10.492 3.374 13.926 1.00 94.06 91 ASN A CA 1
ATOM 710 C C . ASN A 1 91 ? -9.901 4.487 13.050 1.00 94.06 91 ASN A C 1
ATOM 712 O O . ASN A 1 91 ? -9.684 4.241 11.868 1.00 94.06 91 ASN A O 1
ATOM 716 N N . ARG A 1 92 ? -9.622 5.668 13.617 1.00 95.06 92 ARG A N 1
ATOM 717 C CA . ARG A 1 92 ? -8.915 6.750 12.918 1.00 95.06 92 ARG A CA 1
ATOM 718 C C . ARG A 1 92 ? -7.481 6.334 12.596 1.00 95.06 92 ARG A C 1
ATOM 720 O O . ARG A 1 92 ? -7.062 6.426 11.451 1.00 95.06 92 ARG A O 1
ATOM 727 N N . GLU A 1 93 ? -6.767 5.800 13.584 1.00 95.19 93 GLU A N 1
ATOM 728 C CA . GLU A 1 93 ? -5.407 5.284 13.410 1.00 95.19 93 GLU A CA 1
ATOM 729 C C . GLU A 1 93 ? -5.363 4.141 12.380 1.00 95.19 93 GLU A C 1
ATOM 731 O O . GLU A 1 93 ? -4.486 4.113 11.521 1.00 95.19 93 GLU A O 1
ATOM 736 N N . ARG A 1 94 ? -6.356 3.236 12.395 1.00 93.00 94 ARG A N 1
ATOM 737 C CA . ARG A 1 94 ? -6.518 2.170 11.387 1.00 93.00 94 ARG A CA 1
ATOM 738 C C . ARG A 1 94 ? -6.574 2.729 9.965 1.00 93.00 94 ARG A C 1
ATOM 740 O O . ARG A 1 94 ? -5.942 2.171 9.072 1.00 93.00 94 ARG A O 1
ATOM 747 N N . GLU A 1 95 ? -7.362 3.780 9.756 1.00 94.94 95 GLU A N 1
ATOM 748 C CA . GLU A 1 95 ? -7.529 4.427 8.450 1.00 94.94 95 GLU A CA 1
ATOM 749 C C . GLU A 1 95 ? -6.231 5.111 8.014 1.00 94.94 95 GLU A C 1
ATOM 751 O O . GLU A 1 95 ? -5.747 4.846 6.918 1.00 94.94 95 GLU A O 1
ATOM 756 N N . GLU A 1 96 ? -5.597 5.875 8.905 1.00 95.94 96 GLU A N 1
ATOM 757 C CA . GLU A 1 96 ? -4.333 6.562 8.618 1.00 95.94 96 GLU A CA 1
ATOM 758 C C . GLU A 1 96 ? -3.201 5.591 8.260 1.00 95.94 96 GLU A C 1
ATOM 760 O O . GLU A 1 96 ? -2.472 5.809 7.289 1.00 95.94 96 GLU A O 1
ATOM 765 N N . LEU A 1 97 ? -3.066 4.491 9.004 1.00 95.56 97 LEU A N 1
ATOM 766 C CA . LEU A 1 97 ? -2.067 3.460 8.723 1.00 95.56 97 LEU A CA 1
ATOM 767 C C . LEU A 1 97 ? -2.340 2.744 7.397 1.00 95.56 97 LEU A C 1
ATOM 769 O O . LEU A 1 97 ? -1.403 2.449 6.651 1.00 95.56 97 LEU A O 1
ATOM 773 N N . TYR A 1 98 ? -3.608 2.463 7.085 1.00 95.38 98 TYR A N 1
ATOM 774 C CA . TYR A 1 98 ? -3.957 1.819 5.823 1.00 95.38 98 TYR A CA 1
ATOM 775 C C . TYR A 1 98 ? -3.739 2.753 4.627 1.00 95.38 98 TYR A C 1
ATOM 777 O O . TYR A 1 98 ? -3.202 2.321 3.610 1.00 95.38 98 TYR A O 1
ATOM 785 N N . ASP A 1 99 ? -4.042 4.043 4.762 1.00 95.88 99 ASP A N 1
ATOM 786 C CA . ASP A 1 99 ? -3.753 5.042 3.731 1.00 95.88 99 ASP A CA 1
ATOM 787 C C . ASP A 1 99 ? -2.247 5.170 3.480 1.00 95.88 99 ASP A C 1
ATOM 789 O O . ASP A 1 99 ? -1.801 5.186 2.329 1.00 95.88 99 ASP A O 1
ATOM 793 N N . GLN A 1 100 ? -1.434 5.184 4.541 1.00 96.69 100 GLN A N 1
ATOM 794 C CA . GLN A 1 100 ? 0.026 5.150 4.411 1.00 96.69 100 GLN A CA 1
ATOM 795 C C . GLN A 1 100 ? 0.506 3.884 3.693 1.00 96.69 100 GLN A C 1
ATOM 797 O O . GLN A 1 100 ? 1.367 3.968 2.813 1.00 96.69 100 GLN A O 1
ATOM 802 N N . TYR A 1 101 ? -0.079 2.728 4.014 1.00 96.12 101 TYR A N 1
ATOM 803 C CA . TYR A 1 101 ? 0.195 1.478 3.310 1.00 96.12 101 TYR A CA 1
ATOM 804 C C . TYR A 1 101 ? -0.154 1.578 1.817 1.00 96.12 101 TYR A C 1
ATOM 806 O O . TYR A 1 101 ? 0.674 1.237 0.975 1.00 96.12 101 TYR A O 1
ATOM 814 N N . LEU A 1 102 ? -1.327 2.107 1.458 1.00 95.50 102 LEU A N 1
ATOM 815 C CA . LEU A 1 102 ? -1.725 2.285 0.057 1.00 95.50 102 LEU A CA 1
ATOM 816 C C . LEU A 1 102 ? -0.792 3.244 -0.696 1.00 95.50 102 LEU A C 1
ATOM 818 O O . LEU A 1 102 ? -0.471 3.009 -1.865 1.00 95.50 102 LEU A O 1
ATOM 822 N N . LEU A 1 103 ? -0.314 4.302 -0.037 1.00 96.88 103 LEU A N 1
ATOM 823 C CA . LEU A 1 103 ? 0.672 5.216 -0.613 1.00 96.88 103 LEU A CA 1
ATOM 824 C C . LEU A 1 103 ? 2.015 4.526 -0.872 1.00 96.88 103 LEU A C 1
ATOM 826 O O . LEU A 1 103 ? 2.616 4.751 -1.926 1.00 96.88 103 LEU A O 1
ATOM 830 N N . ASP A 1 104 ? 2.480 3.680 0.046 1.00 95.88 104 ASP A N 1
ATOM 831 C CA . ASP A 1 104 ? 3.692 2.884 -0.161 1.00 95.88 104 ASP A CA 1
ATOM 832 C C . ASP A 1 104 ? 3.519 1.886 -1.313 1.00 95.88 104 ASP A C 1
ATOM 834 O O . ASP A 1 104 ? 4.338 1.831 -2.233 1.00 95.88 104 ASP A O 1
ATOM 838 N N . MET A 1 105 ? 2.384 1.185 -1.353 1.00 94.25 105 MET A N 1
ATOM 839 C CA . MET A 1 105 ? 2.053 0.273 -2.450 1.00 94.25 105 MET A CA 1
ATOM 840 C C . MET A 1 105 ? 2.018 0.994 -3.799 1.00 94.25 105 MET A C 1
ATOM 842 O O . MET A 1 105 ? 2.574 0.498 -4.780 1.00 94.25 105 MET A O 1
ATOM 846 N N . ARG A 1 106 ? 1.457 2.207 -3.855 1.00 93.88 106 ARG A N 1
ATOM 847 C CA . ARG A 1 106 ? 1.482 3.045 -5.061 1.00 93.88 106 ARG A CA 1
ATOM 848 C C . ARG A 1 106 ? 2.908 3.380 -5.494 1.00 93.88 106 ARG A C 1
ATOM 850 O O . ARG A 1 106 ? 3.204 3.306 -6.687 1.00 93.88 106 ARG A O 1
ATOM 857 N N . LYS A 1 107 ? 3.794 3.738 -4.558 1.00 95.00 107 LYS A N 1
ATOM 858 C CA . LYS A 1 107 ? 5.211 4.006 -4.864 1.00 95.00 107 LYS A CA 1
ATOM 859 C C . LYS A 1 107 ? 5.893 2.763 -5.426 1.00 95.00 107 LYS A C 1
ATOM 861 O O . LYS A 1 107 ? 6.574 2.865 -6.442 1.00 95.00 107 LYS A O 1
ATOM 866 N N . ARG A 1 108 ? 5.657 1.594 -4.825 1.00 91.81 108 ARG A N 1
ATOM 867 C CA . ARG A 1 108 ? 6.213 0.311 -5.284 1.00 91.81 108 ARG A CA 1
ATOM 868 C C . ARG A 1 108 ? 5.749 -0.046 -6.696 1.00 91.81 108 ARG A C 1
ATOM 870 O O . ARG A 1 108 ? 6.583 -0.356 -7.540 1.00 91.81 108 ARG A O 1
ATOM 877 N N . ILE A 1 109 ? 4.451 0.079 -6.979 1.00 91.81 109 ILE A N 1
ATOM 878 C CA . ILE A 1 109 ? 3.893 -0.149 -8.323 1.00 91.81 109 ILE A CA 1
ATOM 879 C C . ILE A 1 109 ? 4.500 0.834 -9.333 1.00 91.81 109 ILE A C 1
ATOM 881 O O . ILE A 1 109 ? 4.895 0.437 -10.426 1.00 91.81 109 ILE A O 1
ATOM 885 N N . SER A 1 110 ? 4.619 2.114 -8.967 1.00 92.38 110 SER A N 1
ATOM 886 C CA . SER A 1 110 ? 5.210 3.131 -9.842 1.00 92.38 110 SER A CA 1
ATOM 887 C C . SER A 1 110 ? 6.687 2.865 -10.133 1.00 92.38 110 SER A C 1
ATOM 889 O O . SER A 1 110 ? 7.124 3.053 -11.266 1.00 92.38 110 SER A O 1
ATOM 891 N N . ALA A 1 111 ? 7.455 2.436 -9.130 1.00 92.06 111 ALA A N 1
ATOM 892 C CA . ALA A 1 111 ? 8.859 2.081 -9.299 1.00 92.06 111 ALA A CA 1
ATOM 893 C C . ALA A 1 111 ? 9.004 0.876 -10.233 1.00 92.06 111 ALA A C 1
ATOM 895 O O . ALA A 1 111 ? 9.766 0.931 -11.191 1.00 92.06 111 ALA A O 1
ATOM 896 N N . ALA A 1 112 ? 8.207 -0.170 -10.016 1.00 90.88 112 ALA A N 1
ATOM 897 C CA . ALA A 1 112 ? 8.248 -1.366 -10.842 1.00 90.88 112 ALA A CA 1
ATOM 898 C C . ALA A 1 112 ? 7.816 -1.089 -12.297 1.00 90.88 112 ALA A C 1
ATOM 900 O O . ALA A 1 112 ? 8.460 -1.573 -13.226 1.00 90.88 112 ALA A O 1
ATOM 901 N N . LYS A 1 113 ? 6.818 -0.217 -12.507 1.00 91.31 113 LYS A N 1
ATOM 902 C CA . LYS A 1 113 ? 6.478 0.314 -13.835 1.00 91.31 113 LYS A CA 1
ATOM 903 C C . LYS A 1 113 ? 7.665 1.044 -14.476 1.00 91.31 113 LYS A C 1
ATOM 905 O O . LYS A 1 113 ? 7.969 0.800 -15.638 1.00 91.31 113 LYS A O 1
ATOM 910 N N . SER A 1 114 ? 8.340 1.924 -13.736 1.00 92.69 114 SER A N 1
ATOM 911 C CA . SER A 1 114 ? 9.513 2.648 -14.244 1.00 92.69 114 SER A CA 1
ATOM 912 C C . SER A 1 114 ? 10.651 1.698 -14.625 1.00 92.69 114 SER A C 1
ATOM 914 O O . SER A 1 114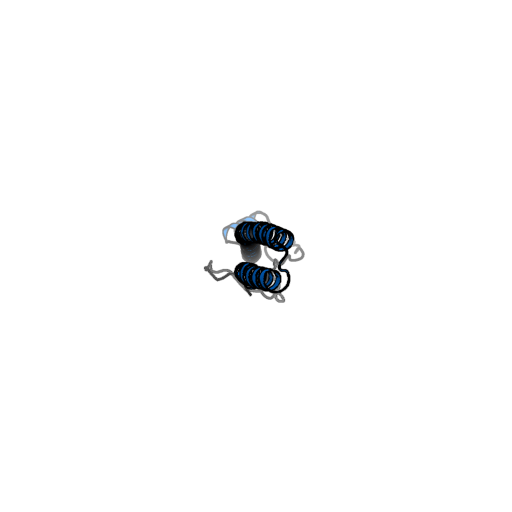 ? 11.321 1.928 -15.626 1.00 92.69 114 SER A O 1
ATOM 916 N N . THR A 1 115 ? 10.868 0.629 -13.856 1.00 92.50 115 THR A N 1
ATOM 917 C CA . THR A 1 115 ? 11.862 -0.405 -14.172 1.00 92.50 115 THR A CA 1
ATOM 918 C C . THR A 1 115 ? 11.485 -1.194 -15.426 1.00 92.50 115 THR A C 1
ATOM 920 O O . THR A 1 115 ? 12.359 -1.504 -16.232 1.00 92.50 115 THR A O 1
ATOM 923 N N . GLU A 1 116 ? 10.199 -1.500 -15.626 1.00 91.62 116 GLU A N 1
ATOM 924 C CA . GLU A 1 116 ? 9.708 -2.122 -16.860 1.00 91.62 116 GLU A CA 1
ATOM 925 C C . GLU A 1 116 ? 9.931 -1.206 -18.075 1.00 91.62 116 GLU A C 1
ATOM 927 O O . GLU A 1 116 ? 10.503 -1.646 -19.073 1.00 91.62 116 GLU A O 1
ATOM 932 N N . GLU A 1 117 ? 9.563 0.075 -17.976 1.00 91.12 117 GLU A N 1
ATOM 933 C CA . GLU A 1 117 ? 9.807 1.069 -19.032 1.00 91.12 117 GLU A CA 1
ATOM 934 C C . GLU A 1 117 ? 11.305 1.197 -19.353 1.00 91.12 117 GLU A C 1
ATOM 936 O O . GLU A 1 117 ? 11.690 1.173 -20.522 1.00 91.12 117 GLU A O 1
ATOM 941 N N . GLU A 1 118 ? 12.166 1.251 -18.333 1.00 92.88 118 GLU A N 1
ATOM 942 C CA . GLU A 1 118 ? 13.620 1.309 -18.505 1.00 92.88 118 GLU A CA 1
ATOM 943 C C . GLU A 1 118 ? 14.184 0.035 -19.155 1.00 92.88 118 GLU A C 1
ATOM 945 O O . GLU A 1 118 ? 15.108 0.108 -19.968 1.00 92.88 118 GLU A O 1
ATOM 950 N N . ALA A 1 119 ? 13.643 -1.142 -18.825 1.00 92.19 119 ALA A N 1
ATOM 951 C CA . ALA A 1 119 ? 14.049 -2.397 -19.446 1.00 92.19 119 ALA A CA 1
ATOM 952 C C . ALA A 1 119 ? 13.703 -2.418 -20.942 1.00 92.19 119 ALA A C 1
ATOM 954 O O . ALA A 1 119 ? 14.555 -2.778 -21.761 1.00 92.19 119 ALA A O 1
ATOM 955 N N . TYR A 1 120 ? 12.493 -1.985 -21.314 1.00 90.94 120 TYR A N 1
ATOM 956 C CA . TYR A 1 120 ? 12.105 -1.875 -22.720 1.00 90.94 120 TYR A CA 1
ATOM 957 C C . TYR A 1 120 ? 12.926 -0.825 -23.462 1.00 90.94 120 TYR A C 1
ATOM 959 O O . TYR A 1 120 ? 13.446 -1.130 -24.529 1.00 90.94 120 TYR A O 1
ATOM 967 N N . ASP A 1 121 ? 13.101 0.371 -22.903 1.00 91.06 121 ASP A N 1
ATOM 968 C CA . ASP A 1 121 ? 13.874 1.444 -23.534 1.00 91.06 121 ASP A CA 1
ATOM 969 C C . ASP A 1 121 ? 15.361 1.078 -23.703 1.00 91.06 121 ASP A C 1
ATOM 971 O O . ASP A 1 121 ? 15.983 1.414 -24.711 1.00 91.06 121 ASP A O 1
ATOM 975 N N . TYR A 1 122 ? 15.933 0.323 -22.758 1.00 91.75 122 TYR A N 1
ATOM 976 C CA . TYR A 1 122 ? 17.309 -0.162 -22.862 1.00 91.75 122 TYR A CA 1
ATOM 977 C C . TYR A 1 122 ? 17.476 -1.240 -23.939 1.00 91.75 122 TYR A C 1
ATOM 979 O O . TYR A 1 122 ? 18.458 -1.206 -24.689 1.00 91.75 122 TYR A O 1
ATOM 987 N N . ASN A 1 123 ? 16.552 -2.206 -23.993 1.00 90.81 123 ASN A N 1
ATOM 988 C CA . ASN A 1 123 ? 16.606 -3.326 -24.935 1.00 90.81 123 ASN A CA 1
ATOM 989 C C . ASN A 1 123 ? 16.153 -2.917 -26.348 1.00 90.81 123 ASN A C 1
ATOM 991 O O . ASN A 1 123 ? 16.625 -3.497 -27.323 1.00 90.81 123 ASN A O 1
ATOM 995 N N . TYR A 1 124 ? 15.263 -1.929 -26.463 1.00 91.00 124 TYR A N 1
ATOM 996 C CA . TYR A 1 124 ? 14.667 -1.430 -27.704 1.00 91.00 124 TYR A CA 1
ATOM 997 C C . TYR A 1 124 ? 14.790 0.104 -27.784 1.00 91.00 124 TYR A C 1
ATOM 999 O O . TYR A 1 124 ? 13.789 0.816 -27.660 1.00 91.00 124 TYR A O 1
ATOM 1007 N N . PRO A 1 125 ? 16.016 0.629 -27.977 1.00 91.06 125 PRO A N 1
ATOM 1008 C CA . PRO A 1 125 ? 16.261 2.067 -28.018 1.00 91.06 125 PRO A CA 1
ATOM 1009 C C . PRO A 1 125 ? 15.546 2.742 -29.195 1.00 91.06 125 PRO A C 1
ATOM 1011 O O . PRO A 1 125 ? 15.352 2.139 -30.252 1.00 91.06 125 PRO A O 1
ATOM 1014 N N . THR A 1 126 ? 15.204 4.024 -29.028 1.00 91.38 126 THR A N 1
ATOM 1015 C CA . THR A 1 126 ? 14.646 4.849 -30.111 1.00 91.38 126 THR A CA 1
ATOM 1016 C C . THR A 1 126 ? 15.649 5.047 -31.249 1.00 91.38 126 THR A C 1
ATOM 1018 O O . THR A 1 126 ? 16.861 4.869 -31.081 1.00 91.38 126 THR A O 1
ATOM 1021 N N . VAL A 1 127 ? 15.156 5.482 -32.411 1.00 90.88 127 VAL A N 1
ATOM 1022 C CA . VAL A 1 127 ? 15.991 5.760 -33.590 1.00 90.88 127 VAL A CA 1
ATOM 1023 C C . VAL A 1 127 ? 17.073 6.801 -33.278 1.00 90.88 127 VAL A C 1
ATOM 1025 O O . VAL A 1 127 ? 18.230 6.618 -33.652 1.00 90.88 127 VAL A O 1
ATOM 1028 N N . GLU A 1 128 ? 16.740 7.842 -32.514 1.00 91.81 128 GLU A N 1
ATOM 1029 C CA . GLU A 1 128 ? 17.678 8.894 -32.108 1.00 91.81 128 GLU A CA 1
ATOM 1030 C C . GLU A 1 128 ? 18.788 8.338 -31.200 1.00 91.81 128 GLU A C 1
ATOM 1032 O O . GLU A 1 128 ? 19.967 8.675 -31.347 1.00 91.81 128 GLU A O 1
ATOM 1037 N N . LYS A 1 129 ? 18.439 7.429 -30.278 1.00 91.38 129 LYS A N 1
ATOM 1038 C CA . LYS A 1 129 ? 19.422 6.747 -29.425 1.00 91.38 129 LYS A CA 1
ATOM 1039 C C . LYS A 1 129 ? 20.341 5.858 -30.254 1.00 91.38 129 LYS A C 1
ATOM 1041 O O . LYS A 1 129 ? 21.553 5.901 -30.042 1.00 91.38 129 LYS A O 1
ATOM 1046 N N . ILE A 1 130 ? 19.808 5.118 -31.225 1.00 91.25 130 ILE A N 1
ATOM 1047 C CA . ILE A 1 130 ? 20.609 4.291 -32.140 1.00 91.25 130 ILE A CA 1
ATOM 1048 C C . ILE A 1 130 ? 21.589 5.159 -32.941 1.00 91.25 130 ILE A C 1
ATOM 1050 O O . ILE A 1 130 ? 22.773 4.829 -33.019 1.00 91.25 130 ILE A O 1
ATOM 1054 N N . GLU A 1 131 ? 21.143 6.298 -33.475 1.00 93.12 131 GLU A N 1
ATOM 1055 C CA . GLU A 1 131 ? 22.016 7.237 -34.189 1.00 93.12 131 GLU A CA 1
ATOM 1056 C C . GLU A 1 131 ? 23.174 7.709 -33.294 1.00 93.12 131 GLU A C 1
ATOM 1058 O O . GLU A 1 131 ? 24.342 7.686 -33.697 1.00 93.12 131 GLU A O 1
ATOM 1063 N N . SER A 1 132 ? 22.869 8.071 -32.043 1.00 93.19 132 SER A N 1
ATOM 1064 C CA . SER A 1 132 ? 23.884 8.464 -31.061 1.00 93.19 132 SER A CA 1
ATOM 1065 C C . SER A 1 132 ? 24.880 7.333 -30.768 1.00 93.19 132 SER A C 1
ATOM 1067 O O . SER A 1 132 ? 26.085 7.569 -30.674 1.00 93.19 132 SER A O 1
ATOM 1069 N N . MET A 1 133 ? 24.406 6.085 -30.690 1.00 91.06 133 MET A N 1
ATOM 1070 C CA . MET A 1 133 ? 25.245 4.909 -30.464 1.00 91.06 133 MET A CA 1
ATOM 1071 C C . MET A 1 133 ? 26.205 4.676 -31.631 1.00 91.06 133 MET A C 1
ATOM 1073 O O . MET A 1 133 ? 27.368 4.347 -31.393 1.00 91.06 133 MET A O 1
ATOM 1077 N N . ILE A 1 134 ? 25.746 4.886 -32.869 1.00 91.50 134 ILE A N 1
ATOM 1078 C CA . ILE A 1 134 ? 26.573 4.796 -34.078 1.00 91.50 134 ILE A CA 1
ATOM 1079 C C . ILE A 1 134 ? 27.649 5.887 -34.071 1.00 91.50 134 ILE A C 1
ATOM 1081 O O . ILE A 1 134 ? 28.831 5.570 -34.227 1.00 91.50 134 ILE A O 1
ATOM 1085 N N . LYS A 1 135 ? 27.271 7.150 -33.820 1.00 92.19 135 LYS A N 1
ATOM 1086 C CA . LYS A 1 135 ? 28.211 8.288 -33.737 1.00 92.19 135 LYS A CA 1
ATOM 1087 C C . LYS A 1 135 ? 29.296 8.055 -32.684 1.00 92.19 135 LYS A C 1
ATOM 1089 O O . LYS A 1 135 ? 30.477 8.264 -32.955 1.00 92.19 135 LYS A O 1
ATOM 1094 N N . ASN A 1 136 ? 28.905 7.537 -31.522 1.00 90.88 136 ASN A N 1
ATOM 1095 C CA . ASN A 1 136 ? 29.802 7.274 -30.397 1.00 90.88 136 ASN A CA 1
ATOM 1096 C C . ASN A 1 136 ? 30.534 5.923 -30.486 1.00 90.88 136 ASN A C 1
ATOM 1098 O O . ASN A 1 136 ? 31.258 5.566 -29.559 1.00 90.88 136 ASN A O 1
ATOM 1102 N N . ARG A 1 137 ? 30.356 5.158 -31.576 1.00 87.00 137 ARG A N 1
ATOM 1103 C CA . ARG A 1 137 ? 30.948 3.821 -31.772 1.00 87.00 137 ARG A CA 1
ATOM 1104 C C . ARG A 1 137 ? 30.696 2.877 -30.589 1.00 87.00 137 ARG A C 1
ATOM 1106 O O . ARG A 1 137 ? 31.599 2.174 -30.137 1.00 87.00 137 ARG A O 1
ATOM 1113 N N . SER A 1 138 ? 29.464 2.868 -30.087 1.00 87.75 138 SER A N 1
ATOM 1114 C CA . SER A 1 138 ? 29.071 2.047 -28.942 1.00 87.75 138 SER A CA 1
ATOM 1115 C C . SER A 1 138 ? 29.356 0.558 -29.183 1.00 87.75 138 SER A C 1
ATOM 1117 O O . SER A 1 138 ? 29.090 0.007 -30.257 1.00 87.75 138 SER A O 1
ATOM 1119 N N . SER A 1 139 ? 29.841 -0.137 -28.153 1.00 86.44 139 SER A N 1
ATOM 1120 C CA . SER A 1 139 ? 30.059 -1.590 -28.190 1.00 86.44 139 SER A CA 1
ATOM 1121 C C . SER A 1 139 ? 28.758 -2.404 -28.255 1.00 86.44 139 SER A C 1
ATOM 1123 O O . SER A 1 139 ? 28.810 -3.621 -28.413 1.00 86.44 139 SER A O 1
ATOM 1125 N N . ARG A 1 140 ? 27.601 -1.733 -28.154 1.00 88.00 140 ARG A N 1
ATOM 1126 C CA . ARG A 1 140 ? 26.257 -2.323 -28.164 1.00 88.00 140 ARG A CA 1
ATOM 1127 C C . ARG A 1 140 ? 25.591 -2.404 -29.544 1.00 88.00 140 ARG A C 1
ATOM 1129 O O . ARG A 1 140 ? 24.539 -3.017 -29.663 1.00 88.00 140 ARG A O 1
ATOM 1136 N N . ILE A 1 141 ? 26.175 -1.806 -30.591 1.00 87.31 141 ILE A N 1
ATOM 1137 C CA . ILE A 1 141 ? 25.567 -1.754 -31.943 1.00 87.31 141 ILE A CA 1
ATOM 1138 C C . ILE A 1 141 ? 25.247 -3.162 -32.483 1.00 87.31 141 ILE A C 1
AT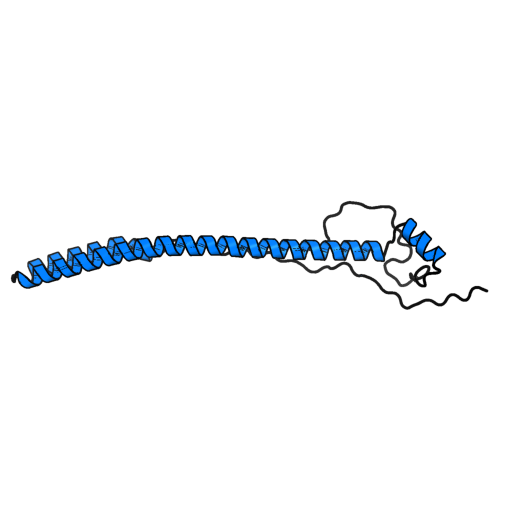OM 1140 O O . ILE A 1 141 ? 24.219 -3.350 -33.125 1.00 87.31 141 ILE A O 1
ATOM 1144 N N . TYR A 1 142 ? 26.095 -4.154 -32.188 1.00 86.62 142 TYR A N 1
ATOM 1145 C CA . TYR A 1 142 ? 25.912 -5.549 -32.609 1.00 86.62 142 TYR A CA 1
ATOM 1146 C C . TYR A 1 142 ? 25.904 -6.506 -31.406 1.00 86.62 142 TYR A C 1
ATOM 1148 O O . TYR A 1 142 ? 26.712 -7.436 -31.334 1.00 86.62 142 TYR A O 1
ATOM 1156 N N . GLU A 1 143 ? 25.031 -6.240 -30.428 1.00 87.06 143 GLU A N 1
ATOM 1157 C CA . GLU A 1 143 ? 24.945 -7.042 -29.196 1.00 87.06 143 GLU A CA 1
ATOM 1158 C C . GLU A 1 143 ? 24.088 -8.312 -29.322 1.00 87.06 143 GLU A C 1
ATOM 1160 O O . GLU A 1 143 ? 24.362 -9.286 -28.623 1.00 87.06 143 GLU A O 1
ATOM 1165 N N . ARG A 1 144 ? 23.098 -8.334 -30.227 1.00 88.75 144 ARG A N 1
ATOM 1166 C CA . ARG A 1 144 ? 22.175 -9.469 -30.399 1.00 88.75 144 ARG A CA 1
ATOM 1167 C C . ARG A 1 144 ? 22.772 -10.569 -31.276 1.00 88.75 144 ARG A C 1
ATOM 1169 O O . ARG A 1 144 ? 23.258 -10.302 -32.375 1.00 88.75 144 ARG A O 1
ATOM 1176 N N . SER A 1 145 ? 22.713 -11.805 -30.796 1.00 88.50 145 SER A N 1
ATOM 1177 C CA . SER A 1 145 ? 23.202 -13.016 -31.464 1.00 88.50 145 SER A CA 1
ATOM 1178 C C . SER A 1 145 ? 22.053 -13.981 -31.769 1.00 88.50 145 SER A C 1
ATOM 1180 O O . SER A 1 145 ? 20.993 -13.889 -31.169 1.00 88.50 145 SER A O 1
ATOM 1182 N N . ALA A 1 146 ? 22.269 -14.944 -32.672 1.00 89.69 146 ALA A N 1
ATOM 1183 C CA . ALA A 1 146 ? 21.227 -15.879 -33.123 1.00 89.69 146 ALA A CA 1
ATOM 1184 C C . ALA A 1 146 ? 20.619 -16.776 -32.023 1.00 89.69 146 ALA A C 1
ATOM 1186 O O . ALA A 1 146 ? 19.561 -17.353 -32.238 1.00 89.69 146 ALA A O 1
ATOM 1187 N N . GLY A 1 147 ? 21.288 -16.916 -30.874 1.00 88.50 147 GLY A N 1
ATOM 1188 C CA . GLY A 1 147 ? 20.781 -17.665 -29.720 1.00 88.50 147 GLY A CA 1
ATOM 1189 C C . GLY A 1 147 ? 20.002 -16.822 -28.709 1.00 88.50 147 GLY A C 1
ATOM 1190 O O . GLY A 1 147 ? 19.597 -17.358 -27.685 1.00 88.50 147 GLY A O 1
ATOM 1191 N N . ASP A 1 148 ? 19.837 -15.522 -28.956 1.00 88.56 148 ASP A N 1
ATOM 1192 C CA . ASP A 1 148 ? 19.103 -14.639 -28.055 1.00 88.56 148 ASP A CA 1
ATOM 1193 C C . ASP A 1 148 ? 17.600 -14.652 -28.373 1.00 88.56 148 ASP A C 1
ATOM 1195 O O . ASP A 1 148 ? 17.212 -14.616 -29.541 1.00 88.56 148 ASP A O 1
ATOM 1199 N N . ASP A 1 149 ? 16.754 -14.611 -27.338 1.00 87.81 149 ASP A N 1
ATOM 1200 C CA . ASP A 1 149 ? 15.285 -14.629 -27.477 1.00 87.81 149 ASP A CA 1
ATOM 1201 C C . ASP A 1 149 ? 14.732 -13.450 -28.304 1.00 87.81 149 ASP A C 1
ATOM 1203 O O . ASP A 1 149 ? 13.646 -13.531 -28.875 1.00 87.81 149 ASP A O 1
ATOM 1207 N N . ASP A 1 150 ? 15.465 -12.335 -28.364 1.00 88.44 150 ASP A N 1
ATOM 1208 C CA . ASP A 1 150 ? 15.105 -11.122 -29.101 1.00 88.44 150 ASP A CA 1
ATOM 1209 C C . ASP A 1 150 ? 15.868 -10.959 -30.429 1.00 88.44 150 ASP A C 1
ATOM 1211 O O . ASP A 1 150 ? 15.923 -9.858 -30.998 1.00 88.44 150 ASP A O 1
ATOM 1215 N N . PHE A 1 151 ? 16.480 -12.033 -30.937 1.00 90.44 151 PHE A N 1
ATOM 1216 C CA . PHE A 1 151 ? 17.140 -12.009 -32.236 1.00 90.44 151 PHE A CA 1
ATOM 1217 C C . PHE A 1 151 ? 16.139 -11.683 -33.352 1.00 90.44 151 PHE A C 1
ATOM 1219 O O . PHE A 1 151 ? 15.061 -12.260 -33.434 1.00 90.44 151 PHE A O 1
ATOM 1226 N N . LEU A 1 152 ? 16.506 -10.735 -34.222 1.00 90.88 152 LEU A N 1
ATOM 1227 C CA . LEU A 1 152 ? 15.646 -10.190 -35.286 1.00 90.88 152 LEU A CA 1
ATOM 1228 C C . LEU A 1 152 ? 14.343 -9.521 -34.802 1.00 90.88 152 LEU A C 1
ATOM 1230 O O . LEU A 1 152 ? 13.490 -9.192 -35.623 1.00 90.88 152 LEU A O 1
ATOM 1234 N N . THR A 1 153 ? 14.207 -9.226 -33.508 1.00 90.00 153 THR A N 1
ATOM 1235 C CA . THR A 1 153 ? 13.070 -8.464 -32.973 1.00 90.00 153 THR A CA 1
ATOM 1236 C C . THR A 1 153 ? 13.324 -6.964 -33.092 1.00 90.00 153 THR A C 1
ATOM 1238 O O . THR A 1 153 ? 14.333 -6.461 -32.607 1.00 90.00 153 THR A O 1
ATOM 1241 N N . PHE A 1 154 ? 12.415 -6.198 -33.684 1.00 86.69 154 PHE A N 1
ATOM 1242 C CA . PHE A 1 154 ? 12.562 -4.745 -33.826 1.00 86.69 154 PHE A CA 1
ATOM 1243 C C . PHE A 1 154 ? 11.345 -4.003 -33.277 1.00 86.69 154 PHE A C 1
ATOM 1245 O O . PHE A 1 154 ? 10.224 -4.505 -33.305 1.00 86.69 154 PHE A O 1
ATOM 1252 N N . SER A 1 155 ? 11.581 -2.797 -32.757 1.00 88.75 155 SER A N 1
ATOM 1253 C CA . SER A 1 155 ? 10.510 -1.922 -32.283 1.00 88.75 155 SER A CA 1
ATOM 1254 C C . SER A 1 155 ? 9.915 -1.153 -33.458 1.00 88.75 155 SER A C 1
ATOM 1256 O O . SER A 1 155 ? 10.646 -0.502 -34.203 1.00 88.75 155 SER A O 1
ATOM 1258 N N . VAL A 1 156 ? 8.594 -1.237 -33.623 1.00 89.12 156 VAL A N 1
ATOM 1259 C CA . VAL A 1 156 ? 7.836 -0.513 -34.664 1.00 89.12 156 VAL A CA 1
ATOM 1260 C C . VAL A 1 156 ? 7.149 0.732 -34.088 1.00 89.12 156 VAL A C 1
ATOM 1262 O O . VAL A 1 156 ? 6.713 1.610 -34.827 1.00 89.12 156 VAL A O 1
ATOM 1265 N N . GLY A 1 157 ? 7.064 0.839 -32.762 1.00 88.06 157 GLY A N 1
ATOM 1266 C CA . GLY A 1 157 ? 6.429 1.958 -32.079 1.00 88.06 157 GLY A CA 1
ATOM 1267 C C . GLY A 1 157 ? 6.002 1.608 -30.659 1.00 88.06 157 GLY A C 1
ATOM 1268 O O . GLY A 1 157 ? 6.234 0.502 -30.172 1.00 88.06 157 GLY A O 1
ATOM 1269 N N . TYR A 1 158 ? 5.354 2.569 -30.004 1.00 87.56 158 TYR A N 1
ATOM 1270 C CA . TYR A 1 158 ? 4.903 2.447 -28.622 1.00 87.56 158 TYR A CA 1
ATOM 1271 C C . TYR A 1 158 ? 3.389 2.281 -28.550 1.00 87.56 158 TYR A C 1
ATOM 1273 O O . TYR A 1 158 ? 2.634 2.990 -29.216 1.00 87.56 158 TYR A O 1
ATOM 1281 N N . ARG A 1 159 ? 2.943 1.376 -27.679 1.00 89.12 159 ARG A N 1
ATOM 1282 C CA . ARG A 1 159 ? 1.535 1.177 -27.339 1.00 89.12 159 ARG A CA 1
ATOM 1283 C C . ARG A 1 159 ? 1.366 1.272 -25.830 1.00 89.12 159 ARG A C 1
ATOM 1285 O O . ARG A 1 159 ? 2.241 0.867 -25.072 1.00 89.12 159 ARG A O 1
ATOM 1292 N N . ARG A 1 160 ? 0.215 1.783 -25.390 1.00 87.19 160 ARG A N 1
ATOM 1293 C CA . ARG A 1 160 ? -0.197 1.668 -23.989 1.00 87.19 160 ARG A CA 1
ATOM 1294 C C . ARG A 1 160 ? -0.685 0.249 -23.726 1.00 87.19 160 ARG A C 1
ATOM 1296 O O . ARG A 1 160 ? -1.742 -0.135 -24.223 1.00 87.19 160 ARG A O 1
ATOM 1303 N N . GLU A 1 161 ? 0.078 -0.492 -22.940 1.00 85.12 161 GLU A N 1
ATOM 1304 C CA . GLU A 1 161 ? -0.297 -1.806 -22.423 1.00 85.12 161 GLU A CA 1
ATOM 1305 C C . GLU A 1 161 ? -0.365 -1.767 -20.892 1.00 85.12 161 GLU A C 1
ATOM 1307 O O . GLU A 1 161 ? 0.282 -0.913 -20.272 1.00 85.12 161 GLU A O 1
ATOM 1312 N N . PRO A 1 162 ? -1.187 -2.628 -20.263 1.00 83.12 162 PRO A N 1
ATOM 1313 C CA . PRO A 1 162 ? -1.135 -2.796 -18.821 1.00 83.12 162 PRO A CA 1
ATOM 1314 C C . PRO A 1 162 ? 0.255 -3.290 -18.409 1.00 83.12 162 PRO A C 1
ATOM 1316 O O . PRO A 1 162 ? 0.884 -4.079 -19.112 1.00 83.12 162 PRO A O 1
ATOM 1319 N N . VAL A 1 163 ? 0.716 -2.810 -17.257 1.00 82.62 163 VAL A N 1
ATOM 1320 C CA . VAL A 1 163 ? 1.979 -3.229 -16.637 1.00 82.62 163 VAL A CA 1
ATOM 1321 C C . VAL A 1 163 ? 1.941 -4.746 -16.429 1.00 82.62 163 VAL A C 1
ATOM 1323 O O . VAL A 1 163 ? 0.912 -5.275 -16.006 1.00 82.62 163 VAL A O 1
ATOM 1326 N N . ARG A 1 164 ? 3.042 -5.457 -16.704 1.00 82.94 164 ARG A N 1
ATOM 1327 C CA . ARG A 1 164 ? 3.078 -6.937 -16.626 1.00 82.94 164 ARG A CA 1
ATOM 1328 C C . ARG A 1 164 ? 3.013 -7.502 -15.202 1.00 82.94 164 ARG A C 1
ATOM 1330 O O . ARG A 1 164 ? 2.966 -8.716 -15.011 1.00 82.94 164 ARG A O 1
ATOM 1337 N N . ILE A 1 165 ? 3.005 -6.630 -14.205 1.00 82.25 165 ILE A N 1
ATOM 1338 C CA . ILE A 1 165 ? 2.918 -6.962 -12.786 1.00 82.25 165 ILE A CA 1
ATOM 1339 C C . ILE A 1 165 ? 1.516 -7.478 -12.463 1.00 82.25 165 ILE A C 1
ATOM 1341 O O . ILE A 1 165 ? 0.515 -6.820 -12.741 1.00 82.25 165 ILE A O 1
ATOM 1345 N N . THR A 1 166 ? 1.449 -8.638 -11.814 1.00 84.00 166 THR A N 1
ATOM 1346 C CA . THR A 1 166 ? 0.183 -9.179 -11.305 1.00 84.00 166 THR A CA 1
ATOM 1347 C C . THR A 1 166 ? -0.133 -8.549 -9.952 1.00 84.00 166 THR A C 1
ATOM 1349 O O . THR A 1 166 ? 0.703 -8.581 -9.047 1.00 84.00 166 THR A O 1
ATOM 1352 N N . ILE A 1 167 ? -1.332 -7.982 -9.811 1.00 79.50 167 ILE A N 1
ATOM 1353 C CA . ILE A 1 167 ? -1.852 -7.480 -8.534 1.00 79.50 167 ILE A CA 1
ATOM 1354 C C . ILE A 1 167 ? -2.757 -8.567 -7.952 1.00 79.50 167 ILE A C 1
ATOM 1356 O O . ILE A 1 167 ? -3.713 -8.965 -8.618 1.00 79.50 167 ILE A O 1
ATOM 1360 N N . ALA A 1 168 ? -2.416 -9.062 -6.761 1.00 70.12 168 ALA A N 1
ATOM 1361 C CA . ALA A 1 168 ? -3.076 -10.199 -6.108 1.00 70.12 168 ALA A CA 1
ATOM 1362 C C . ALA A 1 168 ? -3.675 -9.843 -4.742 1.00 70.12 168 ALA A C 1
ATOM 1364 O O . ALA A 1 168 ? -2.989 -9.161 -3.941 1.00 70.12 168 ALA A O 1
#

Organism: NCBI:txid198431